Protein AF-A0A7S3BZ24-F1 (afdb_monomer)

Mean predicted aligned error: 19.91 Å

Structure (mmCIF, N/CA/C/O backbone):
data_AF-A0A7S3BZ24-F1
#
_entry.id   AF-A0A7S3BZ24-F1
#
loop_
_atom_site.group_PDB
_atom_site.id
_atom_site.type_symbol
_atom_site.label_atom_id
_atom_site.label_alt_id
_atom_site.label_comp_id
_atom_site.label_asym_id
_atom_site.label_entity_id
_atom_site.label_seq_id
_atom_site.pdbx_PDB_ins_code
_atom_site.Cartn_x
_atom_site.Cartn_y
_atom_site.Cartn_z
_atom_site.occupancy
_atom_site.B_iso_or_equiv
_atom_site.auth_seq_id
_atom_site.auth_comp_id
_atom_site.auth_asym_id
_atom_site.auth_atom_id
_atom_site.pdbx_PDB_model_num
ATOM 1 N N . PHE A 1 1 ? 8.079 -11.002 -26.070 1.00 37.31 1 PHE A N 1
ATOM 2 C CA . PHE A 1 1 ? 8.076 -10.114 -24.887 1.00 37.31 1 PHE A CA 1
ATOM 3 C C . PHE A 1 1 ? 6.658 -9.593 -24.691 1.00 37.31 1 PHE A C 1
ATOM 5 O O . PHE A 1 1 ? 6.022 -9.281 -25.685 1.00 37.31 1 PHE A O 1
ATOM 12 N N . GLY A 1 2 ? 6.108 -9.620 -23.470 1.00 45.00 2 GLY A N 1
ATOM 13 C CA . GLY A 1 2 ? 4.725 -9.180 -23.221 1.00 45.00 2 GLY A CA 1
ATOM 14 C C . GLY A 1 2 ? 4.556 -7.681 -23.484 1.00 45.00 2 GLY A C 1
ATOM 15 O O . GLY A 1 2 ? 5.500 -6.923 -23.270 1.00 45.00 2 GLY A O 1
ATOM 16 N N . ALA A 1 3 ? 3.381 -7.269 -23.967 1.00 47.25 3 ALA A N 1
ATOM 17 C CA . ALA A 1 3 ? 3.075 -5.869 -24.252 1.00 47.25 3 ALA A CA 1
ATOM 18 C C . ALA A 1 3 ? 3.363 -4.983 -23.026 1.00 47.25 3 ALA A C 1
ATOM 20 O O . ALA A 1 3 ? 2.943 -5.298 -21.910 1.00 47.25 3 ALA A O 1
ATOM 21 N N . ALA A 1 4 ? 4.095 -3.885 -23.231 1.00 56.16 4 ALA A N 1
ATOM 22 C CA . ALA A 1 4 ? 4.409 -2.937 -22.169 1.00 56.16 4 ALA A CA 1
ATOM 23 C C . ALA A 1 4 ? 3.115 -2.346 -21.584 1.00 56.16 4 ALA A C 1
ATOM 25 O O . ALA A 1 4 ? 2.208 -1.954 -22.320 1.00 56.16 4 ALA A O 1
ATOM 26 N N . ALA A 1 5 ? 3.021 -2.285 -20.254 1.00 57.97 5 ALA A N 1
ATOM 27 C CA . ALA A 1 5 ? 1.863 -1.709 -19.581 1.00 57.97 5 ALA A CA 1
ATOM 28 C C . ALA A 1 5 ? 1.663 -0.238 -19.992 1.00 57.97 5 ALA A C 1
ATOM 30 O O . ALA A 1 5 ? 2.598 0.563 -19.940 1.00 57.97 5 ALA A O 1
ATOM 31 N N . LEU A 1 6 ? 0.433 0.130 -20.369 1.00 54.53 6 LEU A N 1
ATOM 32 C CA . LEU A 1 6 ? 0.095 1.510 -20.725 1.00 54.53 6 LEU A CA 1
ATOM 33 C C . LEU A 1 6 ? 0.367 2.458 -19.535 1.00 54.53 6 LEU A C 1
ATOM 35 O O . LEU A 1 6 ? 0.064 2.095 -18.393 1.00 54.53 6 LEU A O 1
ATOM 39 N N . PRO A 1 7 ? 0.836 3.702 -19.763 1.00 56.12 7 PRO A N 1
ATOM 40 C CA . PRO A 1 7 ? 1.131 4.662 -18.691 1.00 56.12 7 PRO A CA 1
ATOM 41 C C . PRO A 1 7 ? -0.027 4.904 -17.704 1.00 56.12 7 PRO A C 1
ATOM 43 O O . PRO A 1 7 ? 0.204 5.111 -16.511 1.00 56.12 7 PRO A O 1
ATOM 46 N N . GLY A 1 8 ? -1.280 4.838 -18.173 1.00 62.12 8 GLY A N 1
ATOM 47 C CA . GLY A 1 8 ? -2.471 4.964 -17.323 1.00 62.12 8 GLY A CA 1
ATOM 48 C C . GLY A 1 8 ? -2.663 3.794 -16.352 1.00 62.12 8 GLY A C 1
ATOM 49 O O . GLY A 1 8 ? -3.076 4.005 -15.214 1.00 62.12 8 GLY A O 1
ATOM 50 N N . ALA A 1 9 ? -2.288 2.579 -16.757 1.00 60.88 9 ALA A N 1
ATOM 51 C CA . ALA A 1 9 ? -2.398 1.389 -15.919 1.00 60.88 9 ALA A CA 1
ATOM 52 C C . ALA A 1 9 ? -1.353 1.395 -14.785 1.00 60.88 9 ALA A C 1
ATOM 54 O O . ALA A 1 9 ? -1.645 0.979 -13.665 1.00 60.88 9 ALA A O 1
ATOM 55 N N . ILE A 1 10 ? -0.159 1.943 -15.046 1.00 62.69 10 ILE A N 1
ATOM 56 C CA . ILE A 1 10 ? 0.893 2.130 -14.031 1.00 62.69 10 ILE A CA 1
ATOM 57 C C . ILE A 1 10 ? 0.443 3.133 -12.958 1.00 62.69 10 ILE A C 1
ATOM 59 O O . ILE A 1 10 ? 0.659 2.897 -11.768 1.00 62.69 10 ILE A O 1
ATOM 63 N N . ARG A 1 11 ? -0.212 4.232 -13.364 1.00 66.69 11 ARG A N 1
ATOM 64 C CA . ARG A 1 11 ? -0.780 5.217 -12.430 1.00 66.69 11 ARG A CA 1
ATOM 65 C C . ARG A 1 11 ? -1.853 4.580 -11.546 1.00 66.69 11 ARG A C 1
ATOM 67 O O . ARG A 1 11 ? -1.734 4.648 -10.332 1.00 66.69 11 ARG A O 1
ATOM 74 N N . GLN A 1 12 ? -2.807 3.868 -12.147 1.00 77.38 12 GLN A N 1
ATOM 75 C CA . GLN A 1 12 ? -3.869 3.180 -11.405 1.00 77.38 12 GLN A CA 1
ATOM 76 C C . GLN A 1 12 ? -3.325 2.179 -10.379 1.00 77.38 12 GLN A C 1
ATOM 78 O O . GLN A 1 12 ? -3.836 2.109 -9.268 1.00 77.38 12 GLN A O 1
ATOM 83 N N . PHE A 1 13 ? -2.274 1.420 -10.705 1.00 78.56 13 PHE A N 1
ATOM 84 C CA . PHE A 1 13 ? -1.659 0.515 -9.731 1.00 78.56 13 PHE A CA 1
ATOM 85 C C . PHE A 1 13 ? -1.027 1.252 -8.558 1.00 78.56 13 PHE A C 1
ATOM 87 O O . PHE A 1 13 ? -1.190 0.820 -7.420 1.00 78.56 13 PHE A O 1
ATOM 94 N N . ARG A 1 14 ? -0.320 2.355 -8.819 1.00 81.06 14 ARG A N 1
ATOM 95 C CA . ARG A 1 14 ? 0.268 3.163 -7.750 1.00 81.06 14 ARG A CA 1
ATOM 96 C C . ARG A 1 14 ? -0.815 3.728 -6.839 1.00 81.06 14 ARG A C 1
ATOM 98 O O . ARG A 1 14 ? -0.738 3.518 -5.637 1.00 81.06 14 ARG A O 1
ATOM 105 N N . ASP A 1 15 ? -1.853 4.312 -7.428 1.00 83.25 15 ASP A N 1
ATOM 106 C CA . ASP A 1 15 ? -2.992 4.860 -6.694 1.00 83.25 15 ASP A CA 1
ATOM 107 C C . ASP A 1 15 ? -3.678 3.770 -5.847 1.00 83.25 15 ASP A C 1
ATOM 109 O O . ASP A 1 15 ? -4.017 3.998 -4.689 1.00 83.25 15 ASP A O 1
ATOM 113 N N . ASN A 1 16 ? -3.828 2.553 -6.383 1.00 84.94 16 ASN A N 1
ATOM 114 C CA . ASN A 1 16 ? -4.398 1.420 -5.648 1.00 84.94 16 ASN A CA 1
ATOM 115 C C . ASN A 1 16 ? -3.500 0.948 -4.494 1.00 84.94 16 ASN A C 1
ATOM 117 O O . ASN A 1 16 ? -4.008 0.564 -3.442 1.00 84.94 16 ASN A O 1
ATOM 121 N N . VAL A 1 17 ? -2.176 0.960 -4.675 1.00 87.69 17 VAL A N 1
ATOM 122 C CA . VAL A 1 17 ? -1.209 0.622 -3.619 1.00 87.69 17 VAL A CA 1
ATOM 123 C C . VAL A 1 17 ? -1.207 1.679 -2.515 1.00 87.69 17 VAL A C 1
ATOM 125 O O . VAL A 1 17 ? -1.185 1.311 -1.340 1.00 87.69 17 VAL A O 1
ATOM 128 N N . ASP A 1 18 ? -1.264 2.957 -2.881 1.00 90.06 18 ASP A N 1
ATOM 129 C CA . ASP A 1 18 ? -1.285 4.070 -1.932 1.00 90.06 18 ASP A CA 1
ATOM 130 C C . ASP A 1 18 ? -2.596 4.051 -1.121 1.00 90.06 18 ASP A C 1
ATOM 132 O O . ASP A 1 18 ? -2.550 4.002 0.108 1.00 90.06 18 ASP A O 1
ATOM 136 N N . ARG A 1 19 ? -3.756 3.899 -1.780 1.00 87.62 19 ARG A N 1
ATOM 137 C CA . ARG A 1 19 ? -5.061 3.719 -1.104 1.00 87.62 19 ARG A CA 1
ATOM 138 C C . ARG A 1 19 ? -5.095 2.501 -0.183 1.00 87.62 19 ARG A C 1
ATOM 140 O O . ARG A 1 19 ? -5.651 2.553 0.910 1.00 87.62 19 ARG A O 1
ATOM 147 N N . LEU A 1 20 ? -4.484 1.388 -0.597 1.00 90.75 20 LEU A N 1
ATOM 148 C CA . LEU A 1 20 ? -4.373 0.195 0.246 1.00 90.75 20 LEU A CA 1
ATOM 149 C C . LEU A 1 20 ? -3.573 0.482 1.530 1.00 90.75 20 LEU A C 1
ATOM 151 O O . LEU A 1 20 ? -3.865 -0.108 2.573 1.00 90.75 20 LEU A O 1
ATOM 155 N N . ALA A 1 21 ? -2.554 1.341 1.466 1.00 91.62 21 ALA A N 1
ATOM 156 C CA . ALA A 1 21 ? -1.777 1.752 2.634 1.00 91.62 21 ALA A CA 1
ATOM 157 C C . ALA A 1 21 ? -2.561 2.717 3.540 1.00 91.62 21 ALA A C 1
ATOM 159 O O . ALA A 1 21 ? -2.512 2.562 4.764 1.00 91.62 21 ALA A O 1
ATOM 160 N N . GLU A 1 22 ? -3.316 3.647 2.953 1.00 94.06 22 GLU A N 1
ATOM 161 C CA . GLU A 1 22 ? -4.204 4.572 3.671 1.00 94.06 22 GLU A CA 1
ATOM 162 C C . GLU A 1 22 ? -5.254 3.806 4.484 1.00 94.06 22 GLU A C 1
ATOM 164 O O . GLU A 1 22 ? -5.227 3.868 5.712 1.00 94.06 22 GLU A O 1
ATOM 169 N N . TYR A 1 23 ? -6.062 2.948 3.847 1.00 93.06 23 TYR A N 1
ATOM 170 C CA . TYR A 1 23 ? -7.095 2.184 4.560 1.00 93.06 23 TYR A CA 1
ATOM 171 C C . TYR A 1 23 ? -6.534 1.305 5.684 1.00 93.06 23 TYR A C 1
ATOM 173 O O . TYR A 1 23 ? -7.161 1.137 6.728 1.00 93.06 23 TYR A O 1
ATOM 181 N N . LYS A 1 24 ? -5.338 0.730 5.508 1.00 95.31 24 LYS A N 1
ATOM 182 C CA . LYS A 1 24 ? -4.683 -0.045 6.576 1.00 95.31 24 LYS A CA 1
ATOM 183 C C . LYS A 1 24 ? -4.320 0.821 7.778 1.00 95.31 24 LYS A C 1
ATOM 185 O O . LYS A 1 24 ? -4.414 0.344 8.910 1.00 95.31 24 LYS A O 1
ATOM 190 N N . THR A 1 25 ? -3.893 2.051 7.522 1.00 96.94 25 THR A N 1
ATOM 191 C CA . THR A 1 25 ? -3.544 3.031 8.553 1.00 96.94 25 THR A CA 1
ATOM 192 C C . THR A 1 25 ? -4.802 3.483 9.288 1.00 96.94 25 THR A C 1
ATOM 194 O O . THR A 1 25 ? -4.838 3.425 10.517 1.00 96.94 25 THR A O 1
ATOM 197 N N . ASP A 1 26 ? -5.874 3.792 8.560 1.00 94.75 26 ASP A N 1
ATOM 198 C CA . ASP A 1 26 ? -7.163 4.179 9.144 1.00 94.75 26 ASP A CA 1
ATOM 199 C C . ASP A 1 26 ? -7.752 3.070 10.018 1.00 94.75 26 ASP A C 1
ATOM 201 O O . ASP A 1 26 ? -8.086 3.300 11.181 1.00 94.75 26 ASP A O 1
ATOM 205 N N . ILE A 1 27 ? -7.768 1.826 9.526 1.00 96.12 27 ILE A N 1
ATOM 206 C CA . ILE A 1 27 ? -8.205 0.664 10.314 1.00 96.12 27 ILE A CA 1
ATOM 207 C C . ILE A 1 27 ? -7.379 0.526 11.598 1.00 96.12 27 ILE A C 1
ATOM 209 O O . ILE A 1 27 ? -7.924 0.160 12.642 1.00 96.12 27 ILE A O 1
ATOM 213 N N . TRP A 1 28 ? -6.069 0.778 11.542 1.00 97.06 28 TRP A N 1
ATOM 214 C CA . TRP A 1 28 ? -5.218 0.735 12.729 1.00 97.06 28 TRP A CA 1
ATOM 215 C C . TRP A 1 28 ? -5.611 1.822 13.739 1.00 97.06 28 TRP A C 1
ATOM 217 O O . TRP A 1 28 ? -5.802 1.508 14.917 1.00 97.06 28 TRP A O 1
ATOM 227 N N . HIS A 1 29 ? -5.821 3.059 13.281 1.00 97.88 29 HIS A N 1
ATOM 228 C CA . HIS A 1 29 ? -6.262 4.167 14.129 1.00 97.88 29 HIS A CA 1
ATOM 229 C C . HIS A 1 29 ? -7.647 3.930 14.736 1.00 97.88 29 HIS A C 1
ATOM 231 O O . HIS A 1 29 ? -7.824 4.110 15.940 1.00 97.88 29 HIS A O 1
ATOM 237 N N . TRP A 1 30 ? -8.619 3.460 13.955 1.00 96.81 30 TRP A N 1
ATOM 238 C CA . TRP A 1 30 ? -9.959 3.168 14.465 1.00 96.81 30 TRP A CA 1
ATOM 239 C C . TRP A 1 30 ? -9.961 2.007 15.457 1.00 96.81 30 TRP A C 1
ATOM 241 O O . TRP A 1 30 ? -10.670 2.059 16.460 1.00 96.81 30 TRP A O 1
ATOM 251 N N . LYS A 1 31 ? -9.132 0.976 15.242 1.00 97.12 31 LYS A N 1
ATOM 252 C CA . LYS A 1 31 ? -8.950 -0.098 16.232 1.00 97.12 31 LYS A CA 1
ATOM 253 C C . LYS A 1 31 ? -8.375 0.433 17.541 1.00 97.12 31 LYS A C 1
ATOM 255 O O . LYS A 1 31 ? -8.841 0.022 18.602 1.00 97.12 31 LYS A O 1
ATOM 260 N N . ALA A 1 32 ? -7.399 1.337 17.471 1.00 97.31 32 ALA A N 1
ATOM 261 C CA . ALA A 1 32 ? -6.854 1.994 18.654 1.00 97.31 32 ALA A CA 1
ATOM 262 C C . ALA A 1 32 ? -7.930 2.828 19.374 1.00 97.31 32 ALA A C 1
ATOM 264 O O . ALA A 1 32 ? -8.111 2.669 20.578 1.00 97.31 32 ALA A O 1
ATOM 265 N N . ALA A 1 33 ? -8.718 3.617 18.639 1.00 96.56 33 ALA A N 1
ATOM 266 C CA . ALA A 1 33 ? -9.815 4.406 19.202 1.00 96.56 33 ALA A CA 1
ATOM 267 C C . ALA A 1 33 ? -10.891 3.530 19.874 1.00 96.56 33 ALA A C 1
ATOM 269 O O . ALA A 1 33 ? -11.317 3.819 20.992 1.00 96.56 33 ALA A O 1
ATOM 270 N N . ILE A 1 34 ? -11.281 2.404 19.263 1.00 96.62 34 ILE A N 1
ATOM 271 C CA . ILE A 1 34 ? -12.197 1.441 19.898 1.00 96.62 34 ILE A CA 1
ATOM 272 C C . ILE A 1 34 ? -11.591 0.864 21.182 1.00 96.62 34 ILE A C 1
ATOM 274 O O . ILE A 1 34 ? -12.305 0.726 22.175 1.00 96.62 34 ILE A O 1
ATOM 278 N N . ALA A 1 35 ? -10.296 0.537 21.190 1.00 96.38 35 ALA A N 1
ATOM 279 C CA . ALA A 1 35 ? -9.627 0.032 22.388 1.00 96.38 35 ALA A CA 1
ATOM 280 C C . ALA A 1 35 ? -9.622 1.074 23.523 1.00 96.38 35 ALA A C 1
ATOM 282 O O . ALA A 1 35 ? -9.843 0.723 24.683 1.00 96.38 35 ALA A O 1
ATOM 283 N N . GLU A 1 36 ? -9.447 2.358 23.200 1.00 96.75 36 GLU A N 1
ATOM 284 C CA . GLU A 1 36 ? -9.563 3.449 24.174 1.00 96.75 36 GLU A CA 1
ATOM 285 C C . GLU A 1 36 ? -10.989 3.592 24.722 1.00 96.75 36 GLU A C 1
ATOM 287 O O . GLU A 1 36 ? -11.170 3.699 25.939 1.00 96.75 36 GLU A O 1
ATOM 292 N N . LEU A 1 37 ? -12.009 3.541 23.859 1.00 95.88 37 LEU A N 1
ATOM 293 C CA . LEU A 1 37 ? -13.417 3.564 24.278 1.00 95.88 37 LEU A CA 1
ATOM 294 C C . LEU A 1 37 ? -13.745 2.374 25.189 1.00 95.88 37 LEU A C 1
ATOM 296 O O . LEU A 1 37 ? -14.395 2.534 26.224 1.00 95.88 37 LEU A O 1
ATOM 300 N N . GLN A 1 38 ? -13.237 1.185 24.859 1.00 94.44 38 GLN A N 1
ATOM 301 C CA . GLN A 1 38 ? -13.365 -0.008 25.696 1.00 94.44 38 GLN A CA 1
ATOM 302 C C . GLN A 1 38 ? -12.705 0.175 27.067 1.00 94.44 38 GLN A C 1
ATOM 304 O O . GLN A 1 38 ? -13.326 -0.159 28.077 1.00 94.44 38 GLN A O 1
ATOM 309 N N . ALA A 1 39 ? -11.500 0.749 27.124 1.00 96.19 39 ALA A N 1
ATOM 310 C CA . ALA A 1 39 ? -10.794 1.010 28.379 1.00 96.19 39 ALA A CA 1
ATOM 311 C C . ALA A 1 39 ? -11.535 2.011 29.285 1.00 96.19 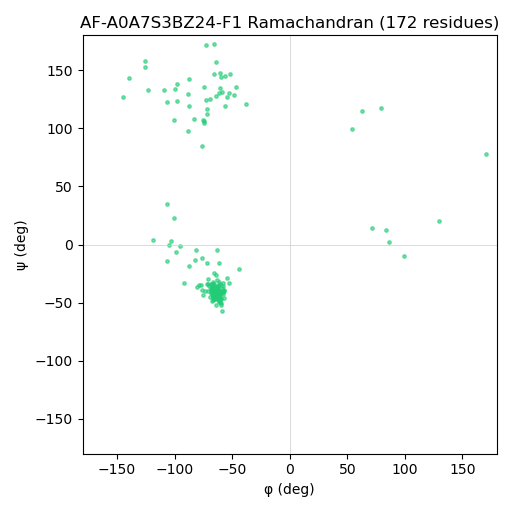39 ALA A C 1
ATOM 313 O O . ALA A 1 39 ? -11.465 1.904 30.509 1.00 96.19 39 ALA A O 1
ATOM 314 N N . ARG A 1 40 ? -12.286 2.950 28.696 1.00 95.31 40 ARG A N 1
ATOM 315 C CA . ARG A 1 40 ? -13.140 3.910 29.421 1.00 95.31 40 ARG A CA 1
ATOM 316 C C . ARG A 1 40 ? -14.502 3.334 29.834 1.00 95.31 40 ARG A C 1
ATOM 318 O O . ARG A 1 40 ? -15.256 4.011 30.525 1.00 95.31 40 ARG A O 1
ATOM 325 N N . GLY A 1 41 ? -14.821 2.101 29.432 1.00 95.00 41 GLY A N 1
ATOM 326 C CA . GLY A 1 41 ? -16.108 1.451 29.699 1.00 95.00 41 GLY A CA 1
ATOM 327 C C . GLY A 1 41 ? -17.210 1.763 28.680 1.00 95.00 41 GLY A C 1
ATOM 328 O O . GLY A 1 41 ? -18.313 1.235 28.813 1.00 95.00 41 GLY A O 1
ATOM 329 N N . ASP A 1 42 ? -16.913 2.540 27.633 1.00 92.88 42 ASP A N 1
ATOM 330 C CA . ASP A 1 42 ? -17.856 2.930 26.573 1.00 92.88 42 ASP A CA 1
ATOM 331 C C . ASP A 1 42 ? -17.700 2.096 25.286 1.00 92.88 42 ASP A C 1
ATOM 333 O O . ASP A 1 42 ? -18.113 2.460 24.188 1.00 92.88 42 ASP A O 1
ATOM 337 N N . GLY A 1 43 ? -17.127 0.897 25.402 1.00 87.00 43 GLY A N 1
ATOM 338 C CA . GLY A 1 43 ? -16.892 0.004 24.260 1.00 87.00 43 GLY A CA 1
ATOM 339 C C . GLY A 1 43 ? -18.155 -0.481 23.531 1.00 87.00 43 GLY A C 1
ATOM 340 O O . GLY A 1 43 ? -18.047 -1.199 22.540 1.00 87.00 43 GLY A O 1
ATOM 341 N N . ARG A 1 44 ? -19.352 -0.141 24.028 1.00 89.50 44 ARG A N 1
ATOM 342 C CA . ARG A 1 44 ? -20.652 -0.472 23.417 1.00 89.50 44 ARG A CA 1
ATOM 343 C C . ARG A 1 44 ? -21.473 0.762 23.026 1.00 89.50 44 ARG A C 1
ATOM 345 O O . ARG A 1 44 ? -22.617 0.572 22.592 1.00 89.50 44 ARG A O 1
ATOM 352 N N . GLY A 1 45 ? -20.917 1.965 23.187 1.00 94.06 45 GLY A N 1
ATOM 353 C CA . GLY A 1 45 ? -21.532 3.230 22.797 1.00 94.06 45 GLY A CA 1
ATOM 354 C C . GLY A 1 45 ? -21.700 3.371 21.285 1.00 94.06 45 GLY A C 1
ATOM 355 O O . GLY A 1 45 ? -21.242 2.533 20.502 1.00 94.06 45 GLY A O 1
ATOM 356 N N . GLU A 1 46 ? -22.395 4.425 20.863 1.00 95.88 46 GLU A N 1
ATOM 357 C CA . GLU A 1 46 ? -22.646 4.696 19.440 1.00 95.88 46 GLU A CA 1
ATOM 358 C C . GLU A 1 46 ? -21.349 4.954 18.669 1.00 95.88 46 GLU A C 1
ATOM 360 O O . GLU A 1 46 ? -21.180 4.427 17.571 1.00 95.88 46 GLU A O 1
ATOM 365 N N . GLU A 1 47 ? -20.394 5.656 19.282 1.00 94.56 47 GLU A N 1
ATOM 366 C CA . GLU A 1 47 ? -19.083 5.942 18.691 1.00 94.56 47 GLU A CA 1
ATOM 367 C C . GLU A 1 47 ? -18.303 4.654 18.383 1.00 94.56 47 GLU A C 1
ATOM 369 O O . GLU A 1 47 ? -17.825 4.457 17.265 1.00 94.56 47 GLU A O 1
ATOM 374 N N . ALA A 1 48 ? -18.260 3.708 19.328 1.00 95.19 48 ALA A N 1
ATOM 375 C CA . ALA A 1 48 ? -17.598 2.420 19.125 1.00 95.19 48 ALA A CA 1
ATOM 376 C C . ALA A 1 48 ? -18.256 1.599 17.999 1.00 95.19 48 ALA A C 1
ATOM 378 O O . ALA A 1 48 ? -17.566 0.903 17.251 1.00 95.19 48 ALA A O 1
ATOM 379 N N . ARG A 1 49 ? -19.586 1.683 17.849 1.00 96.06 49 ARG A N 1
ATOM 380 C CA . ARG A 1 49 ? -20.321 1.008 16.763 1.00 96.06 49 ARG A CA 1
ATOM 381 C C . ARG A 1 49 ? -20.062 1.652 15.408 1.00 96.06 49 ARG A C 1
ATOM 383 O O . ARG A 1 49 ? -19.905 0.919 14.435 1.00 96.06 49 ARG A O 1
ATOM 390 N N . HIS A 1 50 ? -20.003 2.981 15.355 1.00 96.81 50 HIS A N 1
ATOM 391 C CA . HIS A 1 50 ? -19.652 3.716 14.144 1.00 96.81 50 HIS A CA 1
ATOM 392 C C . HIS A 1 50 ? -18.251 3.321 13.672 1.00 96.81 50 HIS A C 1
ATOM 394 O O . HIS A 1 50 ? -18.089 2.841 12.556 1.00 96.81 50 HIS A O 1
ATOM 400 N N . LEU A 1 51 ? -17.253 3.389 14.558 1.00 95.62 51 LEU A N 1
ATOM 401 C CA . LEU A 1 51 ? -15.885 2.969 14.240 1.00 95.62 51 LEU A CA 1
ATOM 402 C C . LEU A 1 51 ? -15.809 1.493 13.818 1.00 95.62 51 LEU A C 1
ATOM 404 O O . LEU A 1 51 ? -15.055 1.142 12.914 1.00 95.62 51 LEU A O 1
ATOM 408 N N . ALA A 1 52 ? -16.601 0.609 14.433 1.00 95.62 52 ALA A N 1
ATOM 409 C CA . ALA A 1 52 ? -16.654 -0.795 14.029 1.00 95.62 52 ALA A CA 1
ATOM 410 C C . ALA A 1 52 ? -17.257 -0.987 12.624 1.00 95.62 52 ALA A C 1
ATOM 412 O O . ALA A 1 52 ? -16.839 -1.897 11.902 1.00 95.62 52 ALA A O 1
ATOM 413 N N . MET A 1 53 ? -18.222 -0.148 12.233 1.00 97.19 53 MET A N 1
ATOM 414 C CA . MET A 1 53 ? -18.790 -0.130 10.883 1.00 97.19 53 MET A CA 1
ATOM 415 C C . MET A 1 53 ? -17.751 0.341 9.860 1.00 97.19 53 MET A C 1
ATOM 417 O O . MET A 1 53 ? -17.509 -0.381 8.893 1.00 97.19 53 MET A O 1
ATOM 421 N N . GLU A 1 54 ? -17.066 1.451 10.138 1.00 96.12 54 GLU A N 1
ATOM 422 C CA . GLU A 1 54 ? -15.980 1.996 9.306 1.00 96.12 54 GLU A CA 1
ATOM 423 C C . GLU A 1 54 ? -14.856 0.971 9.096 1.00 96.12 54 GLU A C 1
ATOM 425 O O . GLU A 1 54 ? -14.438 0.696 7.971 1.00 96.12 54 GLU A O 1
ATOM 430 N N . ILE A 1 55 ? -14.420 0.294 10.169 1.00 96.06 55 ILE A N 1
ATOM 431 C CA . ILE A 1 55 ? -13.421 -0.782 10.072 1.00 96.06 55 ILE A CA 1
ATOM 432 C C . ILE A 1 55 ? -13.901 -1.896 9.142 1.00 96.06 55 ILE A C 1
ATOM 434 O O . ILE A 1 55 ? -13.096 -2.449 8.389 1.00 96.06 55 ILE A O 1
ATOM 438 N N . ARG A 1 56 ? -15.181 -2.275 9.212 1.00 95.69 56 ARG A N 1
ATOM 439 C CA . ARG A 1 56 ? -15.733 -3.352 8.385 1.00 95.69 56 ARG A CA 1
ATOM 440 C C . ARG A 1 56 ? -15.739 -2.967 6.909 1.00 95.69 56 ARG A C 1
ATOM 442 O O . ARG A 1 56 ? -15.337 -3.789 6.088 1.00 95.69 56 ARG A O 1
ATOM 449 N N . GLU A 1 57 ? -16.170 -1.751 6.596 1.00 94.00 57 GLU A N 1
ATOM 450 C CA . GLU A 1 57 ? -16.201 -1.220 5.232 1.00 94.00 57 GLU A CA 1
ATOM 451 C C . GLU A 1 57 ? -14.788 -1.088 4.655 1.00 94.00 57 GLU A C 1
ATOM 453 O O . GLU A 1 57 ? -14.477 -1.711 3.638 1.00 94.00 57 GLU A O 1
ATOM 458 N N . ALA A 1 58 ? -13.877 -0.424 5.369 1.00 91.12 58 ALA A N 1
ATOM 459 C CA . ALA A 1 58 ? -12.487 -0.305 4.937 1.00 91.12 58 ALA A CA 1
ATOM 460 C C . ALA A 1 58 ? -11.789 -1.668 4.809 1.00 91.12 58 ALA A C 1
ATOM 462 O O . ALA A 1 58 ? -10.961 -1.862 3.922 1.00 91.12 58 ALA A O 1
ATOM 463 N N . SER A 1 59 ? -12.121 -2.651 5.655 1.00 91.12 59 SER A N 1
ATOM 464 C CA . SER A 1 59 ? -11.567 -4.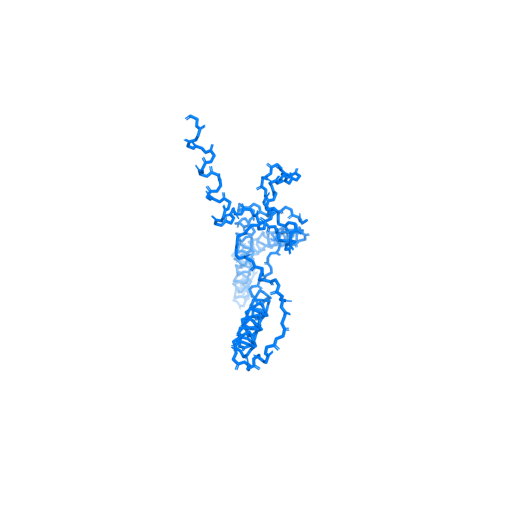008 5.526 1.00 91.12 59 SER A CA 1
ATOM 465 C C . SER A 1 59 ? -12.023 -4.701 4.239 1.00 91.12 59 SER A C 1
ATOM 467 O O . SER A 1 59 ? -11.248 -5.466 3.659 1.00 91.12 59 SER A O 1
ATOM 469 N N . ALA A 1 60 ? -13.252 -4.440 3.780 1.00 91.00 60 ALA A N 1
ATOM 470 C CA . ALA A 1 60 ? -13.740 -4.944 2.499 1.00 91.00 60 ALA A CA 1
ATOM 471 C C . ALA A 1 60 ? -12.984 -4.294 1.329 1.00 91.00 60 ALA A C 1
ATOM 473 O O . ALA A 1 60 ? -12.542 -5.003 0.421 1.00 91.00 60 ALA A O 1
ATOM 474 N N . GLU A 1 61 ? -12.739 -2.984 1.397 1.00 90.25 61 GLU A N 1
ATOM 475 C CA . GLU A 1 61 ? -11.942 -2.276 0.386 1.00 90.25 61 GLU A CA 1
ATOM 476 C C . GLU A 1 61 ? -10.482 -2.740 0.358 1.00 90.25 61 GLU A C 1
ATOM 478 O O . GLU A 1 61 ? -9.922 -2.982 -0.712 1.00 90.25 61 GLU A O 1
ATOM 483 N N . VAL A 1 62 ? -9.868 -2.974 1.521 1.00 91.06 62 VAL A N 1
ATOM 484 C CA . VAL A 1 62 ? -8.517 -3.551 1.616 1.00 91.06 62 VAL A CA 1
ATOM 485 C C . VAL A 1 62 ? -8.447 -4.914 0.932 1.00 91.06 62 VAL A C 1
ATOM 487 O O . VAL A 1 62 ? -7.469 -5.181 0.234 1.00 91.06 62 VAL A O 1
ATOM 490 N N . ALA A 1 63 ? -9.455 -5.773 1.111 1.00 87.31 63 ALA A N 1
ATOM 491 C CA . ALA A 1 63 ? -9.498 -7.077 0.452 1.00 87.31 63 ALA A CA 1
ATOM 492 C C . ALA A 1 63 ? -9.610 -6.933 -1.076 1.00 87.31 63 ALA A C 1
ATOM 494 O O . ALA A 1 63 ? -8.830 -7.541 -1.808 1.00 87.31 63 ALA A O 1
ATOM 495 N N . ASN A 1 64 ? -10.510 -6.067 -1.550 1.00 84.44 64 ASN A N 1
ATOM 496 C CA . ASN A 1 64 ? -10.701 -5.795 -2.975 1.00 84.44 64 ASN A CA 1
ATOM 497 C C . ASN A 1 64 ? -9.425 -5.233 -3.635 1.00 84.44 64 ASN A C 1
ATOM 499 O O . ASN A 1 64 ? -8.948 -5.749 -4.649 1.00 84.44 64 ASN A O 1
ATOM 503 N N . LEU A 1 65 ? -8.813 -4.216 -3.020 1.00 85.88 65 LEU A N 1
ATOM 504 C CA . LEU A 1 65 ? -7.571 -3.611 -3.506 1.00 85.88 65 LEU A CA 1
ATOM 505 C C . LEU A 1 65 ? -6.397 -4.593 -3.457 1.00 85.88 65 LEU A C 1
ATOM 507 O O . LEU A 1 65 ? -5.593 -4.625 -4.390 1.00 85.88 65 LEU A O 1
ATOM 511 N N . ALA A 1 66 ? -6.290 -5.414 -2.409 1.00 86.19 66 ALA A N 1
ATOM 512 C CA . ALA A 1 66 ? -5.250 -6.435 -2.316 1.00 86.19 66 ALA A CA 1
ATOM 513 C C . ALA A 1 66 ? -5.367 -7.471 -3.443 1.00 86.19 66 ALA A C 1
ATOM 515 O O . ALA A 1 66 ? -4.354 -7.796 -4.069 1.0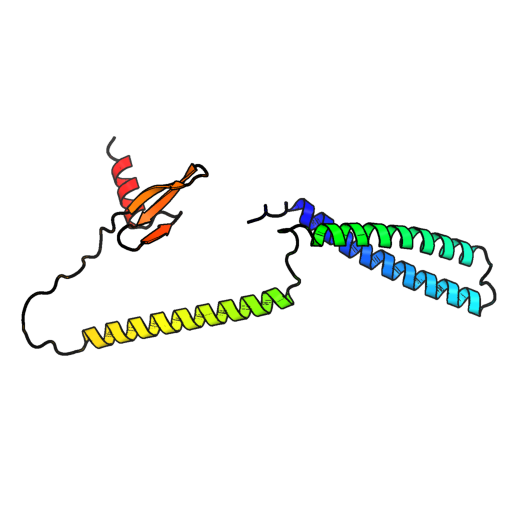0 86.19 66 ALA A O 1
ATOM 516 N N . ASP A 1 67 ? -6.584 -7.927 -3.748 1.00 83.81 67 ASP A N 1
ATOM 517 C CA . ASP A 1 67 ? -6.851 -8.847 -4.855 1.00 83.81 67 ASP A CA 1
ATOM 518 C C . ASP A 1 67 ? -6.521 -8.216 -6.210 1.00 83.81 67 ASP A C 1
ATOM 520 O O . ASP A 1 67 ? -5.879 -8.847 -7.056 1.00 83.81 67 ASP A O 1
ATOM 524 N N . LEU A 1 68 ? -6.910 -6.958 -6.421 1.00 79.81 68 LEU A N 1
ATOM 525 C CA . LEU A 1 68 ? -6.623 -6.231 -7.655 1.00 79.81 68 LEU A CA 1
ATOM 526 C C . LEU A 1 68 ? -5.110 -6.048 -7.850 1.00 79.81 68 LEU A C 1
ATOM 528 O O . LEU A 1 68 ? -4.582 -6.353 -8.922 1.00 79.81 68 LEU A O 1
ATOM 532 N N . VAL A 1 69 ? -4.394 -5.636 -6.800 1.00 84.56 69 VAL A N 1
ATOM 533 C CA . VAL A 1 69 ? -2.928 -5.508 -6.797 1.00 84.56 69 VAL A CA 1
ATOM 534 C C . VAL A 1 69 ? -2.258 -6.861 -7.051 1.00 84.56 69 VAL A C 1
ATOM 536 O O . VAL A 1 69 ? -1.284 -6.930 -7.804 1.00 84.56 69 VAL A O 1
ATOM 539 N N . ALA A 1 70 ? -2.760 -7.947 -6.459 1.00 81.44 70 ALA A N 1
ATOM 540 C CA . ALA A 1 70 ? -2.226 -9.291 -6.670 1.00 81.44 70 ALA A CA 1
ATOM 541 C C . ALA A 1 70 ? -2.408 -9.758 -8.122 1.00 81.44 70 ALA A C 1
ATOM 543 O O . ALA A 1 70 ? -1.445 -10.225 -8.735 1.00 81.44 70 ALA A O 1
ATOM 544 N N . ARG A 1 71 ? -3.601 -9.565 -8.700 1.00 77.44 71 ARG A N 1
ATOM 545 C CA . ARG A 1 71 ? -3.890 -9.882 -10.111 1.00 77.44 71 ARG A CA 1
ATOM 546 C C . ARG A 1 71 ? -3.002 -9.080 -11.056 1.00 77.44 71 ARG A C 1
ATOM 548 O O . ARG A 1 71 ? -2.408 -9.648 -11.965 1.00 77.44 71 ARG A O 1
ATOM 555 N N . GLN A 1 72 ? -2.850 -7.781 -10.808 1.00 75.12 72 GLN A N 1
ATOM 556 C CA . GLN A 1 72 ? -1.997 -6.912 -11.618 1.00 75.12 72 GLN A CA 1
ATOM 557 C C . GLN A 1 72 ? -0.516 -7.324 -11.558 1.00 75.12 72 GLN A C 1
ATOM 559 O O . GLN A 1 72 ? 0.159 -7.327 -12.584 1.00 75.12 72 GLN A O 1
ATOM 564 N N . LYS A 1 73 ? -0.013 -7.766 -10.397 1.00 71.94 73 LYS A N 1
ATOM 565 C CA . LYS A 1 73 ? 1.361 -8.291 -10.256 1.00 71.94 73 LYS A CA 1
ATOM 566 C C . LYS A 1 73 ? 1.613 -9.597 -11.019 1.00 71.94 73 LYS A C 1
ATOM 568 O O . LYS A 1 73 ? 2.766 -9.884 -11.331 1.00 71.94 73 LYS A O 1
ATOM 573 N N . GLN A 1 74 ? 0.574 -10.383 -11.303 1.00 70.12 74 GLN A N 1
ATOM 574 C CA . GLN A 1 74 ? 0.682 -11.627 -12.076 1.00 70.12 74 GLN A CA 1
ATOM 575 C C . GLN A 1 74 ? 0.697 -11.396 -13.594 1.00 70.12 74 GLN A C 1
ATOM 577 O O . GLN A 1 74 ? 1.061 -12.303 -14.343 1.00 70.12 74 GLN A O 1
ATOM 582 N N . VAL A 1 75 ? 0.343 -10.195 -14.067 1.00 68.56 75 VAL A N 1
ATOM 583 C CA . VAL A 1 75 ? 0.416 -9.858 -15.492 1.00 68.56 75 VAL A CA 1
ATOM 584 C C . VAL A 1 75 ? 1.887 -9.711 -15.901 1.00 68.56 75 VAL A C 1
ATOM 586 O O . VAL A 1 75 ? 2.590 -8.791 -15.477 1.00 68.56 75 VAL A O 1
ATOM 589 N N . SER A 1 76 ? 2.361 -10.639 -16.738 1.00 46.09 76 SER A N 1
ATOM 590 C CA . SER A 1 76 ? 3.697 -10.599 -17.346 1.00 46.09 76 SER A CA 1
ATOM 591 C C . SER A 1 76 ? 3.887 -9.282 -18.109 1.00 46.09 76 SER A C 1
ATOM 593 O O . SER A 1 76 ? 3.121 -8.984 -19.021 1.00 46.09 76 SER A O 1
ATOM 595 N N . GLY A 1 77 ? 4.877 -8.476 -17.709 1.00 60.56 77 GLY A N 1
ATOM 596 C CA . GLY A 1 77 ? 5.139 -7.138 -18.266 1.00 60.56 77 GLY A CA 1
ATOM 597 C C . GLY A 1 77 ? 4.607 -5.960 -17.435 1.00 60.56 77 GLY A C 1
ATOM 598 O O . GLY A 1 77 ? 4.989 -4.822 -17.695 1.00 60.56 77 GLY A O 1
ATOM 599 N N . PHE A 1 78 ? 3.786 -6.208 -16.406 1.00 57.19 78 PHE A N 1
ATOM 600 C CA . PHE A 1 78 ? 3.244 -5.160 -15.529 1.00 57.19 78 PHE A CA 1
ATOM 601 C C . PHE A 1 78 ? 4.114 -4.889 -14.290 1.00 57.19 78 PHE A C 1
ATOM 603 O O . PHE A 1 78 ? 4.209 -3.761 -13.807 1.00 57.19 78 PHE A O 1
ATOM 610 N N . TYR A 1 79 ? 4.776 -5.922 -13.763 1.00 56.81 79 TYR A N 1
ATOM 611 C CA . TYR A 1 79 ? 5.564 -5.816 -12.538 1.00 56.81 79 TYR A CA 1
ATOM 612 C C . TYR A 1 79 ? 7.010 -5.387 -12.819 1.00 56.81 79 TYR A C 1
ATOM 614 O O . TYR A 1 79 ? 7.873 -6.208 -13.128 1.00 56.81 79 TYR A O 1
ATOM 622 N N . ILE A 1 80 ? 7.284 -4.091 -12.657 1.00 56.25 80 ILE A N 1
ATOM 623 C CA . ILE A 1 80 ? 8.645 -3.561 -12.508 1.00 56.25 80 ILE A CA 1
ATOM 624 C C . ILE A 1 80 ? 9.019 -3.726 -11.023 1.00 56.25 80 ILE A C 1
ATOM 626 O O . ILE A 1 80 ? 8.442 -3.033 -10.180 1.00 56.25 80 ILE A O 1
ATOM 630 N N . PRO A 1 81 ? 9.922 -4.657 -10.650 1.00 50.41 81 PRO A N 1
ATOM 631 C CA . PRO A 1 81 ? 10.225 -4.923 -9.249 1.00 50.41 81 PRO A CA 1
ATOM 632 C C . PRO A 1 81 ? 10.782 -3.676 -8.540 1.00 50.41 81 PRO A C 1
ATOM 634 O O . PRO A 1 81 ? 11.493 -2.875 -9.157 1.00 50.41 81 PRO A O 1
ATOM 637 N N . PRO A 1 82 ? 10.501 -3.508 -7.234 1.00 44.91 82 PRO A N 1
ATOM 638 C CA . P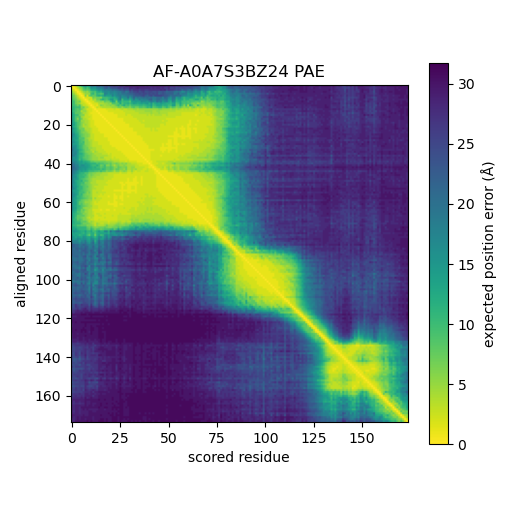RO A 1 82 ? 10.963 -2.364 -6.457 1.00 44.91 82 PRO A CA 1
ATOM 639 C C . PRO A 1 82 ? 12.492 -2.222 -6.518 1.00 44.91 82 PRO A C 1
ATOM 641 O O . PRO A 1 82 ? 13.231 -3.209 -6.561 1.00 44.91 82 PRO A O 1
ATOM 644 N N . ARG A 1 83 ? 12.945 -0.958 -6.521 1.00 48.59 83 ARG A N 1
ATOM 645 C CA . ARG A 1 83 ? 14.286 -0.458 -6.897 1.00 48.59 83 ARG A CA 1
ATOM 646 C C . ARG A 1 83 ? 15.501 -1.241 -6.375 1.00 48.59 83 ARG A C 1
ATOM 648 O O . ARG A 1 83 ? 16.557 -1.112 -6.975 1.00 48.59 83 ARG A O 1
ATOM 655 N N . ALA A 1 84 ? 15.387 -2.043 -5.317 1.00 46.31 84 ALA A N 1
ATOM 656 C CA . ALA A 1 84 ? 16.486 -2.840 -4.764 1.00 46.31 84 ALA A CA 1
ATOM 657 C C . ALA A 1 84 ? 16.973 -3.969 -5.698 1.00 46.31 84 ALA A C 1
ATOM 659 O O . ALA A 1 84 ? 18.159 -4.294 -5.722 1.00 46.31 84 ALA A O 1
ATOM 660 N N . VAL A 1 85 ? 16.083 -4.564 -6.500 1.00 47.41 85 VAL A N 1
ATOM 661 C CA . VAL A 1 85 ? 16.498 -5.576 -7.494 1.00 47.41 85 VAL A CA 1
ATOM 662 C C . VAL A 1 85 ? 17.063 -4.891 -8.743 1.00 47.41 85 VAL A C 1
ATOM 664 O O . VAL A 1 85 ? 18.061 -5.346 -9.301 1.00 47.41 85 VAL A O 1
ATOM 667 N N . TYR A 1 86 ? 16.488 -3.744 -9.123 1.00 54.31 86 TYR A N 1
ATOM 668 C CA . TYR A 1 86 ? 17.031 -2.879 -10.173 1.00 54.31 86 TYR A CA 1
ATOM 669 C C . TYR A 1 86 ? 18.411 -2.339 -9.818 1.00 54.31 86 TYR A C 1
ATOM 671 O O . TYR A 1 86 ? 19.259 -2.292 -10.691 1.00 54.31 86 TYR A O 1
ATOM 679 N N . SER A 1 87 ? 18.676 -1.965 -8.565 1.00 50.34 87 SER A N 1
ATOM 680 C CA . SER A 1 87 ? 19.981 -1.432 -8.171 1.00 50.34 87 SER A CA 1
ATOM 681 C C . SER A 1 87 ? 21.075 -2.492 -8.238 1.00 50.34 87 SER A C 1
ATOM 683 O O . SER A 1 87 ? 22.172 -2.172 -8.680 1.00 50.34 87 SER A O 1
ATOM 685 N N . ARG A 1 88 ? 20.784 -3.752 -7.881 1.00 55.50 88 ARG A N 1
ATOM 686 C CA . ARG A 1 88 ? 21.745 -4.854 -8.043 1.00 55.50 88 ARG A CA 1
ATOM 687 C C . ARG A 1 88 ? 22.033 -5.136 -9.515 1.00 55.50 88 ARG A C 1
ATOM 689 O O . ARG A 1 88 ? 23.198 -5.202 -9.886 1.00 55.50 88 ARG A O 1
ATOM 696 N N . LYS A 1 89 ? 20.993 -5.227 -10.352 1.00 57.03 89 LYS A N 1
ATOM 697 C CA . LYS A 1 89 ? 21.172 -5.404 -11.802 1.00 57.03 89 LYS A CA 1
ATOM 698 C C . LYS A 1 89 ? 21.851 -4.199 -12.457 1.00 57.03 89 LYS A C 1
ATOM 700 O O . LYS A 1 89 ? 22.686 -4.377 -13.325 1.00 57.03 89 LYS A O 1
ATOM 705 N N . LEU A 1 90 ? 21.556 -2.979 -12.017 1.00 54.72 90 LEU A N 1
ATOM 706 C CA . LEU A 1 90 ? 22.186 -1.754 -12.512 1.00 54.72 90 LEU A CA 1
ATOM 707 C C . LEU A 1 90 ? 23.649 -1.646 -12.064 1.00 54.72 90 LEU A C 1
ATOM 709 O O . LEU A 1 90 ? 24.483 -1.167 -12.820 1.00 54.72 90 LEU A O 1
ATOM 713 N N . ALA A 1 91 ? 23.976 -2.096 -10.851 1.00 65.19 91 ALA A N 1
ATOM 714 C CA . ALA A 1 91 ? 25.357 -2.195 -10.390 1.00 65.19 91 ALA A CA 1
ATOM 715 C C . ALA A 1 91 ? 26.134 -3.239 -11.202 1.00 65.19 91 ALA A C 1
ATOM 717 O O . ALA A 1 91 ? 27.268 -2.983 -11.586 1.00 65.19 91 ALA A O 1
ATOM 718 N N . GLU A 1 92 ? 25.507 -4.374 -11.510 1.00 71.88 92 GLU A N 1
ATOM 719 C CA . GLU A 1 92 ? 26.076 -5.396 -12.388 1.00 71.88 92 GLU A CA 1
ATOM 720 C C . GLU A 1 92 ? 26.299 -4.857 -13.808 1.00 71.88 92 GLU A C 1
ATOM 722 O O . GLU A 1 92 ? 27.390 -5.014 -14.343 1.00 71.88 92 GLU A O 1
ATOM 727 N N . VAL A 1 93 ? 25.336 -4.118 -14.369 1.00 77.56 93 VAL A N 1
ATOM 728 C CA . VAL A 1 93 ? 25.482 -3.432 -15.665 1.00 77.56 93 VAL A CA 1
ATOM 729 C C . VAL A 1 93 ? 26.639 -2.433 -15.643 1.00 77.56 93 VAL A C 1
ATOM 731 O O . VAL A 1 93 ? 27.488 -2.500 -16.517 1.00 77.56 93 VAL A O 1
ATOM 734 N N . ARG A 1 94 ? 26.761 -1.585 -14.614 1.00 74.25 94 ARG A N 1
ATOM 735 C CA . ARG A 1 94 ? 27.884 -0.632 -14.496 1.00 74.25 94 ARG A CA 1
ATOM 736 C C . ARG A 1 94 ? 29.245 -1.319 -14.393 1.00 74.25 94 ARG A C 1
ATOM 738 O O . ARG A 1 94 ? 30.239 -0.822 -14.914 1.00 74.25 94 ARG A O 1
ATOM 745 N N . VAL A 1 95 ? 29.306 -2.456 -13.700 1.00 84.44 95 VAL A N 1
ATOM 746 C CA . VAL A 1 95 ? 30.529 -3.266 -13.608 1.00 84.44 95 VAL A CA 1
ATOM 747 C C . VAL A 1 95 ? 30.857 -3.893 -14.962 1.00 84.44 95 VAL A C 1
ATOM 749 O O . VAL A 1 95 ? 32.024 -3.915 -15.347 1.00 84.44 95 VAL A O 1
ATOM 752 N N . LEU A 1 96 ? 29.852 -4.372 -15.698 1.00 83.25 96 LEU A N 1
ATOM 75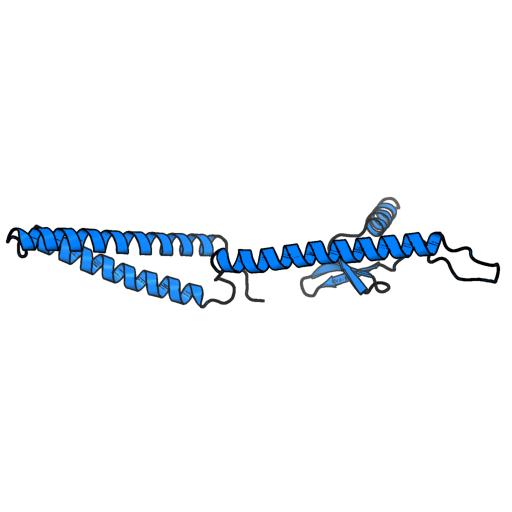3 C CA . LEU A 1 96 ? 30.028 -4.900 -17.051 1.00 83.25 96 LEU A CA 1
ATOM 754 C C . LEU A 1 96 ? 30.459 -3.809 -18.037 1.00 83.25 96 LEU A C 1
ATOM 756 O O . LEU A 1 96 ? 31.373 -4.050 -18.816 1.00 83.25 96 LEU A O 1
ATOM 760 N N . GLU A 1 97 ? 29.877 -2.614 -17.955 1.00 80.94 97 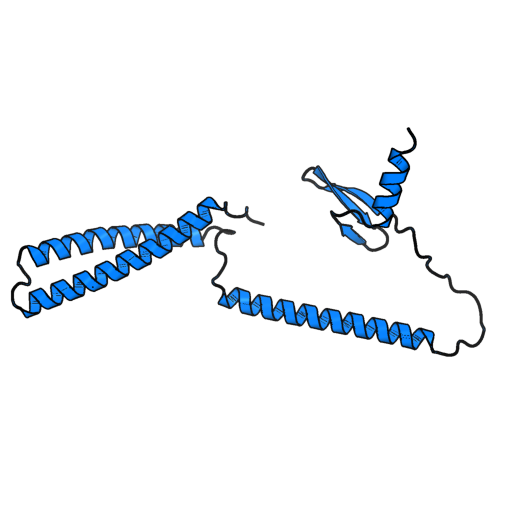GLU A N 1
ATOM 761 C CA . GLU A 1 97 ? 30.274 -1.438 -18.738 1.00 80.94 97 GLU A CA 1
ATOM 762 C C . GLU A 1 97 ? 31.736 -1.069 -18.461 1.00 80.94 97 GLU A C 1
ATOM 764 O O . GLU A 1 97 ? 32.536 -1.003 -19.388 1.00 80.94 97 GLU A O 1
ATOM 769 N N . SER A 1 98 ? 32.133 -0.959 -17.189 1.00 86.69 98 SER A N 1
ATOM 770 C CA . SER A 1 98 ? 33.528 -0.666 -16.832 1.00 86.69 98 SER A CA 1
ATOM 771 C C . SER A 1 98 ? 34.494 -1.780 -17.261 1.00 86.69 98 SER A C 1
ATOM 773 O O . SER A 1 98 ? 35.607 -1.506 -17.707 1.00 86.69 98 SER A O 1
ATOM 775 N N . ARG A 1 99 ? 34.079 -3.052 -17.182 1.00 88.50 99 ARG A N 1
ATOM 776 C CA . ARG A 1 99 ? 34.877 -4.181 -17.686 1.00 88.50 99 ARG A CA 1
ATOM 777 C C . ARG A 1 99 ? 35.016 -4.136 -19.207 1.00 88.50 99 ARG A C 1
ATOM 779 O O . ARG A 1 99 ? 36.079 -4.471 -19.721 1.00 88.50 99 ARG A O 1
ATOM 786 N N . MET A 1 100 ? 33.970 -3.725 -19.918 1.00 87.81 100 MET A N 1
ATOM 787 C CA . MET A 1 100 ? 34.005 -3.555 -21.368 1.00 87.81 100 MET A CA 1
ATOM 788 C C . MET A 1 100 ? 34.939 -2.410 -21.761 1.00 87.81 100 MET A C 1
ATOM 790 O O . MET A 1 100 ? 35.783 -2.599 -22.631 1.00 87.81 100 MET A O 1
ATOM 794 N N . GLU A 1 101 ? 34.892 -1.279 -21.056 1.00 86.88 101 GLU A N 1
ATOM 795 C CA . GLU A 1 101 ? 35.849 -0.181 -21.241 1.00 86.88 101 GLU A CA 1
ATOM 796 C C . GLU A 1 101 ? 37.295 -0.620 -20.982 1.00 86.88 101 GLU A C 1
ATOM 798 O O . GLU A 1 101 ? 38.190 -0.261 -21.742 1.00 86.88 101 GLU A O 1
ATOM 803 N N . GLN A 1 102 ? 37.537 -1.446 -19.959 1.00 85.69 102 GLN A N 1
ATOM 804 C CA . GLN A 1 102 ? 38.869 -2.002 -19.692 1.00 85.69 102 GLN A CA 1
ATOM 805 C C . GLN A 1 102 ? 39.350 -2.929 -20.811 1.00 85.69 102 GLN A C 1
ATOM 807 O O . GLN A 1 102 ? 40.521 -2.874 -21.179 1.00 85.69 102 GLN A O 1
ATOM 812 N N . ILE A 1 103 ? 38.465 -3.762 -21.368 1.00 90.38 103 ILE A N 1
ATOM 813 C CA . ILE A 1 103 ? 38.795 -4.634 -22.505 1.00 90.38 103 ILE A CA 1
ATOM 814 C C . ILE A 1 103 ? 39.110 -3.792 -23.744 1.00 90.38 103 ILE A C 1
ATOM 816 O O . ILE A 1 103 ? 40.103 -4.054 -24.417 1.00 90.38 103 ILE A O 1
ATOM 820 N N . LEU A 1 104 ? 38.316 -2.755 -24.019 1.00 88.69 104 LEU A N 1
ATOM 821 C CA . LEU A 1 104 ? 38.562 -1.842 -25.136 1.00 88.69 104 LEU A CA 1
ATOM 822 C C . LEU A 1 104 ? 39.870 -1.060 -24.952 1.00 88.69 104 LEU A C 1
ATOM 824 O O . LEU A 1 104 ? 40.636 -0.918 -25.903 1.00 88.69 104 LEU A O 1
ATOM 828 N N . ALA A 1 105 ? 40.171 -0.608 -23.733 1.00 82.25 105 ALA A N 1
ATOM 829 C CA . ALA A 1 105 ? 41.429 0.061 -23.414 1.00 82.25 105 ALA A CA 1
ATOM 830 C C . ALA A 1 105 ? 42.637 -0.880 -23.552 1.00 82.25 105 ALA A C 1
ATOM 832 O O . ALA A 1 105 ? 43.681 -0.464 -24.055 1.00 82.25 105 ALA A O 1
ATOM 833 N N . LEU A 1 106 ? 42.496 -2.148 -23.152 1.00 84.44 106 LEU A N 1
ATOM 834 C CA . LEU A 1 106 ? 43.536 -3.160 -23.324 1.00 84.44 106 LEU A CA 1
ATOM 835 C C . LEU A 1 106 ? 43.770 -3.470 -24.808 1.00 84.44 106 LEU A C 1
ATOM 837 O O . LEU A 1 106 ? 44.915 -3.458 -25.249 1.00 84.44 106 LEU A O 1
ATOM 841 N N . ALA A 1 107 ? 42.705 -3.644 -25.593 1.00 82.06 107 ALA A N 1
ATOM 842 C CA . ALA A 1 107 ? 42.799 -3.854 -27.037 1.00 82.06 107 ALA A CA 1
ATOM 843 C C . ALA A 1 107 ? 43.438 -2.649 -27.754 1.00 82.06 107 ALA A C 1
ATOM 845 O O . ALA A 1 107 ? 44.256 -2.820 -28.656 1.00 82.06 107 ALA A O 1
ATOM 846 N N . ALA A 1 108 ? 43.128 -1.422 -27.319 1.00 76.88 108 ALA A N 1
ATOM 847 C CA . ALA A 1 108 ? 43.766 -0.211 -27.832 1.00 76.88 108 ALA A CA 1
ATOM 848 C C . ALA A 1 108 ? 45.261 -0.140 -27.470 1.00 76.88 108 ALA A C 1
ATOM 850 O O . ALA A 1 108 ? 46.077 0.262 -28.300 1.00 76.88 108 ALA A O 1
ATOM 851 N N . ALA A 1 109 ? 45.640 -0.558 -26.258 1.00 75.50 109 ALA A N 1
ATOM 852 C CA . ALA A 1 109 ? 47.036 -0.620 -25.830 1.00 75.50 109 ALA A CA 1
ATOM 853 C C . ALA A 1 109 ? 47.828 -1.705 -26.582 1.00 75.50 109 ALA A C 1
ATOM 855 O O . ALA A 1 109 ? 48.971 -1.465 -26.969 1.00 75.50 109 ALA A O 1
ATOM 856 N N . GLU A 1 110 ? 47.223 -2.864 -26.847 1.00 75.81 110 GLU A N 1
ATOM 857 C CA . GLU A 1 110 ? 47.817 -3.928 -27.667 1.00 75.81 110 GLU A CA 1
ATOM 858 C C . GLU A 1 110 ? 47.985 -3.493 -29.129 1.00 75.81 110 GLU A C 1
ATOM 860 O O . GLU A 1 110 ? 49.047 -3.710 -29.715 1.00 75.81 110 GLU A O 1
ATOM 865 N N . ALA A 1 111 ? 46.996 -2.797 -29.700 1.00 71.69 111 ALA A N 1
ATOM 866 C CA . ALA A 1 111 ? 47.099 -2.213 -31.037 1.00 71.69 111 ALA A CA 1
ATOM 867 C C . ALA A 1 111 ? 48.208 -1.145 -31.118 1.00 71.69 111 ALA A C 1
ATOM 869 O O . ALA A 1 111 ? 48.972 -1.110 -32.085 1.00 71.69 111 ALA A O 1
ATOM 870 N N . ALA A 1 112 ? 48.351 -0.312 -30.081 1.00 69.06 112 ALA A N 1
ATOM 871 C CA . ALA A 1 112 ? 49.436 0.664 -29.985 1.00 69.06 112 ALA A CA 1
ATOM 872 C C . ALA A 1 112 ? 50.814 -0.006 -29.824 1.00 69.06 112 ALA A C 1
ATOM 874 O O . ALA A 1 112 ? 51.786 0.432 -30.440 1.00 69.06 112 ALA A O 1
ATOM 875 N N . ALA A 1 113 ? 50.908 -1.098 -29.058 1.00 67.00 113 ALA A N 1
ATOM 876 C CA . ALA A 1 113 ? 52.139 -1.871 -28.909 1.00 67.00 113 ALA A CA 1
ATOM 877 C C . ALA A 1 113 ? 52.545 -2.559 -30.226 1.00 67.00 113 ALA A C 1
ATOM 879 O O . ALA A 1 113 ? 53.714 -2.486 -30.615 1.00 67.00 113 ALA A O 1
ATOM 880 N N . ALA A 1 114 ? 51.587 -3.134 -30.962 1.00 60.66 114 ALA A N 1
ATOM 881 C CA . ALA A 1 114 ? 51.817 -3.736 -32.277 1.00 60.66 114 ALA A CA 1
ATOM 882 C C . ALA A 1 114 ? 52.338 -2.721 -33.314 1.00 60.66 114 ALA A C 1
ATOM 884 O O . ALA A 1 114 ? 53.172 -3.074 -34.147 1.00 60.66 114 ALA A O 1
ATOM 885 N N . ALA A 1 115 ? 51.932 -1.450 -33.222 1.00 57.97 115 ALA A N 1
ATOM 886 C CA . ALA A 1 115 ? 52.435 -0.373 -34.079 1.00 57.97 115 ALA A CA 1
ATOM 887 C C . ALA A 1 115 ? 53.886 0.060 -33.767 1.00 57.97 115 ALA A C 1
ATOM 889 O O . ALA A 1 115 ? 54.514 0.730 -34.585 1.00 57.97 115 ALA A O 1
ATOM 890 N N . THR A 1 116 ? 54.433 -0.317 -32.603 1.00 56.06 116 THR A N 1
ATOM 891 C CA . THR A 1 116 ? 55.794 0.062 -32.160 1.00 56.06 116 THR A CA 1
ATOM 892 C C . THR A 1 116 ? 56.829 -1.066 -32.250 1.00 56.06 116 THR A C 1
ATOM 894 O O . THR A 1 116 ? 58.004 -0.847 -31.952 1.00 56.06 116 THR A O 1
ATOM 897 N N . ALA A 1 117 ? 56.437 -2.263 -32.699 1.00 53.44 117 ALA A N 1
ATOM 898 C CA . ALA A 1 117 ? 57.371 -3.355 -32.963 1.00 53.44 117 ALA A CA 1
ATOM 899 C C . ALA A 1 117 ? 58.164 -3.102 -34.269 1.00 53.44 117 ALA A C 1
ATOM 901 O O . ALA A 1 117 ? 57.569 -2.725 -35.281 1.00 53.44 117 ALA A O 1
ATOM 902 N N . PRO A 1 118 ? 59.496 -3.317 -34.308 1.00 46.25 118 PRO A N 1
ATOM 903 C CA . PRO A 1 118 ? 60.274 -3.120 -35.526 1.00 46.25 118 PRO A CA 1
ATOM 904 C C . PRO A 1 118 ? 60.001 -4.266 -36.511 1.00 46.25 118 PRO A C 1
ATOM 906 O O . PRO A 1 118 ? 60.476 -5.388 -36.331 1.00 46.25 118 PRO A O 1
ATOM 909 N N . VAL A 1 119 ? 59.242 -3.986 -37.571 1.00 48.75 119 VAL A N 1
ATOM 910 C CA . VAL A 1 119 ? 59.025 -4.923 -38.682 1.00 48.75 119 VAL A CA 1
ATOM 911 C C . VAL A 1 119 ? 60.279 -4.960 -39.558 1.00 48.75 119 VAL A C 1
ATOM 913 O O . VAL A 1 119 ? 60.571 -4.029 -40.310 1.00 48.75 119 VAL A O 1
ATOM 916 N N . GLY A 1 120 ? 61.027 -6.060 -39.464 1.00 45.22 120 GLY A N 1
ATOM 917 C CA . GLY A 1 120 ? 61.984 -6.464 -40.490 1.00 45.22 120 GLY A CA 1
ATOM 918 C C . GLY A 1 120 ? 61.255 -6.711 -41.813 1.00 45.22 120 GLY A C 1
ATOM 919 O O . GLY A 1 120 ? 60.237 -7.397 -41.850 1.00 45.22 120 GLY A O 1
ATOM 920 N N . SER A 1 121 ? 61.775 -6.104 -42.882 1.00 50.97 121 SER A N 1
ATOM 921 C CA . SER A 1 121 ? 61.247 -6.147 -44.251 1.00 50.97 121 SER A CA 1
ATOM 922 C C . SER A 1 121 ? 60.906 -7.557 -44.730 1.00 50.97 121 SER A C 1
ATOM 924 O O . SER A 1 121 ? 61.763 -8.438 -44.731 1.00 50.97 121 SER A O 1
ATOM 926 N N . GLY A 1 122 ? 59.689 -7.730 -45.248 1.00 39.53 122 GLY A N 1
ATOM 927 C CA . GLY A 1 122 ? 59.306 -8.958 -45.934 1.00 39.53 122 GLY A CA 1
ATOM 928 C C . GLY A 1 122 ? 57.820 -9.058 -46.258 1.00 39.53 122 GLY A C 1
ATOM 929 O O . GLY A 1 122 ? 57.112 -9.797 -45.598 1.00 39.53 122 GLY A O 1
ATOM 930 N N . LEU A 1 123 ? 57.412 -8.355 -47.319 1.00 41.69 123 LEU A N 1
ATOM 931 C CA . LEU A 1 123 ? 56.301 -8.680 -48.228 1.00 41.69 123 LEU A CA 1
ATOM 932 C C . LEU A 1 123 ? 54.857 -8.739 -47.681 1.00 41.69 123 LEU A C 1
ATOM 934 O O . LEU A 1 123 ? 54.441 -9.646 -46.977 1.00 41.69 123 LEU A O 1
ATOM 938 N N . THR A 1 124 ? 54.078 -7.788 -48.213 1.00 45.66 124 THR A N 1
ATOM 939 C CA . THR A 1 124 ? 52.657 -7.876 -48.590 1.00 45.66 124 THR A CA 1
ATOM 940 C C . THR A 1 124 ? 51.689 -8.355 -47.512 1.00 45.66 124 THR A C 1
ATOM 942 O O . THR A 1 124 ? 51.457 -9.549 -47.358 1.00 45.66 124 THR A O 1
ATOM 945 N N . THR A 1 125 ? 50.992 -7.434 -46.851 1.00 32.16 125 THR A N 1
ATOM 946 C CA . THR A 1 125 ? 49.660 -7.739 -46.319 1.00 32.16 125 THR A CA 1
ATOM 947 C C . THR A 1 125 ? 48.778 -6.502 -46.409 1.00 32.16 125 THR A C 1
ATOM 949 O O . THR A 1 125 ? 49.144 -5.401 -46.011 1.00 32.16 125 THR A O 1
ATOM 952 N N . ASN A 1 126 ? 47.643 -6.755 -47.040 1.00 39.00 126 ASN A N 1
ATOM 953 C CA . ASN A 1 126 ? 46.489 -5.923 -47.302 1.00 39.00 126 ASN A CA 1
ATOM 954 C C . ASN A 1 126 ? 46.141 -4.997 -46.123 1.00 39.00 126 ASN A C 1
ATOM 956 O O . ASN A 1 126 ? 45.855 -5.472 -45.026 1.00 39.00 126 ASN A O 1
ATOM 960 N N . ALA A 1 127 ? 46.135 -3.686 -46.357 1.00 34.44 127 ALA A N 1
ATOM 961 C CA . ALA A 1 127 ? 45.466 -2.747 -45.467 1.00 34.44 127 ALA A CA 1
ATOM 962 C C . ALA A 1 127 ? 43.947 -2.915 -45.661 1.00 34.44 127 ALA A C 1
ATOM 964 O O . ALA A 1 127 ? 43.500 -2.782 -46.802 1.00 34.44 127 ALA A O 1
ATOM 965 N N . PRO A 1 128 ? 43.127 -3.185 -44.627 1.00 38.69 128 PRO A N 1
ATOM 966 C CA . PRO A 1 128 ? 41.701 -2.966 -44.767 1.00 38.69 128 PRO A CA 1
ATOM 967 C C . PRO A 1 128 ? 41.487 -1.456 -44.709 1.00 38.69 128 PRO A C 1
ATOM 969 O O . PRO A 1 128 ? 41.637 -0.811 -43.670 1.00 38.69 128 PRO A O 1
ATOM 972 N N . SER A 1 129 ? 41.232 -0.898 -45.885 1.00 37.19 129 SER A N 1
ATOM 973 C CA . SER A 1 129 ? 40.770 0.462 -46.081 1.00 37.19 129 SER A CA 1
ATOM 974 C C . SER A 1 129 ? 39.630 0.785 -45.118 1.00 37.19 129 SER A C 1
ATOM 976 O O . SER A 1 129 ? 38.685 0.014 -44.958 1.00 37.19 129 SER A O 1
ATOM 978 N N . ALA A 1 130 ? 39.719 1.966 -44.514 1.00 43.31 130 ALA A N 1
ATOM 979 C CA . ALA A 1 130 ? 38.533 2.709 -44.139 1.00 43.31 130 ALA A CA 1
ATOM 980 C C . ALA A 1 130 ? 37.615 2.839 -45.369 1.00 43.31 130 ALA A C 1
ATOM 982 O O . ALA A 1 130 ? 38.106 2.965 -46.490 1.00 43.31 130 ALA A O 1
ATOM 983 N N . ASP A 1 131 ? 36.310 2.841 -45.116 1.00 45.69 131 ASP A N 1
ATOM 984 C CA . ASP A 1 131 ? 35.213 2.969 -46.079 1.00 45.69 131 ASP A CA 1
ATOM 985 C C . ASP A 1 131 ? 34.842 1.700 -46.862 1.00 45.69 131 ASP A C 1
ATOM 987 O O . ASP A 1 131 ? 35.584 1.199 -47.702 1.00 45.69 131 ASP A O 1
ATOM 991 N N . GLY A 1 132 ? 33.601 1.249 -46.640 1.00 45.94 132 GLY A N 1
ATOM 992 C CA . GLY A 1 132 ? 32.891 0.412 -47.607 1.00 45.94 132 GLY A CA 1
ATOM 993 C C . GLY A 1 132 ? 32.256 -0.873 -47.090 1.00 45.94 132 GLY A C 1
ATOM 994 O O . GLY A 1 132 ? 31.986 -1.735 -47.917 1.00 45.94 132 GLY A O 1
ATOM 995 N N . GLY A 1 133 ? 31.998 -1.017 -45.783 1.00 51.34 133 GLY A N 1
ATOM 9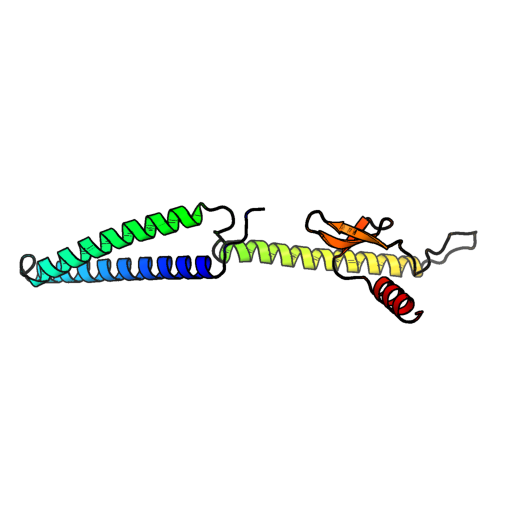96 C CA . GLY A 1 133 ? 31.136 -2.105 -45.308 1.00 51.34 133 GLY A CA 1
ATOM 997 C C . GLY A 1 133 ? 29.797 -2.051 -46.046 1.00 51.34 133 GLY A C 1
ATOM 998 O O . GLY A 1 133 ? 29.196 -0.973 -46.141 1.00 51.34 133 GLY A O 1
ATOM 999 N N . ARG A 1 134 ? 29.375 -3.162 -46.650 1.00 62.09 134 ARG A N 1
ATOM 1000 C CA . ARG A 1 134 ? 28.180 -3.205 -47.501 1.00 62.09 134 ARG A CA 1
ATOM 1001 C C . ARG A 1 134 ? 26.939 -3.192 -46.608 1.00 62.09 134 ARG A C 1
ATOM 1003 O O . ARG A 1 134 ? 26.415 -4.230 -46.231 1.00 62.09 134 ARG A O 1
ATOM 1010 N N . TRP A 1 135 ? 26.514 -1.994 -46.216 1.00 71.75 135 TRP A N 1
ATOM 1011 C CA . TRP A 1 135 ? 25.272 -1.806 -45.475 1.00 71.75 135 TRP A CA 1
ATOM 1012 C C . TRP A 1 135 ? 24.094 -2.048 -46.418 1.00 71.75 135 TRP A C 1
ATOM 1014 O O . TRP A 1 135 ? 23.920 -1.309 -47.391 1.00 71.75 135 TRP A O 1
ATOM 1024 N N . THR A 1 136 ? 23.299 -3.072 -46.128 1.00 63.34 136 THR A N 1
ATOM 1025 C CA . THR A 1 136 ? 22.064 -3.388 -46.845 1.00 63.34 136 THR A CA 1
ATOM 1026 C C . THR A 1 136 ? 20.881 -2.829 -46.062 1.00 63.34 136 THR A C 1
ATOM 1028 O O . THR A 1 136 ? 20.846 -2.882 -44.832 1.00 63.34 136 THR A O 1
ATOM 1031 N N . GLU A 1 137 ? 19.934 -2.237 -46.784 1.00 71.06 137 GLU A N 1
ATOM 1032 C CA . GLU A 1 137 ? 18.668 -1.765 -46.235 1.00 71.06 137 GLU A CA 1
ATOM 1033 C C . GLU A 1 137 ? 17.661 -2.917 -46.259 1.00 71.06 137 GLU A C 1
ATOM 1035 O O . GLU A 1 137 ? 17.330 -3.429 -47.330 1.00 71.06 137 GLU A O 1
ATOM 1040 N N . GLU A 1 138 ? 17.173 -3.315 -45.089 1.00 68.31 138 GLU A N 1
ATOM 1041 C CA . GLU A 1 138 ? 16.137 -4.335 -44.949 1.00 68.31 138 GLU A CA 1
ATOM 1042 C C . GLU A 1 138 ? 14.971 -3.790 -44.126 1.00 68.31 138 GLU A C 1
ATOM 1044 O O . GLU A 1 138 ? 15.136 -2.890 -43.304 1.00 68.31 138 GLU A O 1
ATOM 1049 N N . ALA A 1 139 ? 13.772 -4.317 -44.364 1.00 68.19 139 ALA A N 1
ATOM 1050 C CA . ALA A 1 139 ? 12.605 -4.026 -43.543 1.00 68.19 139 ALA A CA 1
ATOM 1051 C C . ALA A 1 139 ? 12.394 -5.179 -42.562 1.00 68.19 139 ALA A C 1
ATOM 1053 O O . ALA A 1 139 ? 12.448 -6.344 -42.961 1.00 68.19 139 ALA A O 1
ATOM 1054 N N . ASP A 1 140 ? 12.158 -4.857 -41.294 1.00 67.00 140 ASP A N 1
ATOM 1055 C CA . ASP A 1 140 ? 11.745 -5.850 -40.309 1.00 67.00 140 ASP A CA 1
ATOM 1056 C C . ASP A 1 140 ? 10.285 -6.294 -40.529 1.00 67.00 140 ASP A C 1
ATOM 1058 O O . ASP A 1 140 ? 9.544 -5.736 -41.345 1.00 67.00 140 ASP A O 1
ATOM 1062 N N . ASP A 1 141 ? 9.862 -7.319 -39.785 1.00 65.50 141 ASP A N 1
ATOM 1063 C CA . ASP A 1 141 ? 8.503 -7.875 -39.848 1.00 65.50 141 ASP A CA 1
ATOM 1064 C C . ASP A 1 141 ? 7.408 -6.856 -39.453 1.00 65.50 141 ASP A C 1
ATOM 1066 O O . ASP A 1 141 ? 6.228 -7.064 -39.748 1.00 65.50 141 ASP A O 1
ATOM 1070 N N . ASP A 1 142 ? 7.793 -5.747 -38.814 1.00 60.88 142 ASP A N 1
ATOM 1071 C CA . ASP A 1 142 ? 6.932 -4.634 -38.410 1.00 60.88 142 ASP A CA 1
ATOM 1072 C C . ASP A 1 142 ? 6.932 -3.480 -39.446 1.00 60.88 142 ASP A C 1
ATOM 1074 O O . ASP A 1 142 ? 6.194 -2.499 -39.296 1.00 60.88 142 ASP A O 1
ATOM 1078 N N . GLY A 1 143 ? 7.700 -3.610 -40.537 1.00 65.94 143 GLY A N 1
ATOM 1079 C CA . GLY A 1 143 ? 7.789 -2.652 -41.642 1.00 65.94 143 GLY A CA 1
ATOM 1080 C C . GLY A 1 143 ? 8.758 -1.489 -41.409 1.00 65.94 143 GLY A C 1
ATOM 1081 O O . GLY A 1 143 ? 8.724 -0.512 -42.165 1.00 65.94 143 GLY A O 1
ATOM 1082 N N . TYR A 1 144 ? 9.607 -1.560 -40.384 1.00 62.25 144 TYR A N 1
ATOM 1083 C CA . TYR A 1 144 ? 10.650 -0.577 -40.120 1.00 62.25 144 TYR A CA 1
ATOM 1084 C C . TYR A 1 144 ? 11.939 -0.933 -40.850 1.00 62.25 144 TYR A C 1
ATOM 1086 O O . TYR A 1 144 ? 12.474 -2.034 -40.744 1.00 62.25 144 TYR A O 1
ATOM 1094 N N . THR A 1 145 ? 12.470 0.053 -41.564 1.00 68.94 145 THR A N 1
ATOM 1095 C CA . THR A 1 145 ? 13.769 -0.047 -42.213 1.00 68.94 145 THR A CA 1
ATOM 1096 C C . THR A 1 145 ? 14.896 -0.072 -41.180 1.00 68.94 145 THR A C 1
ATOM 1098 O O . THR A 1 145 ? 15.043 0.870 -40.395 1.00 68.94 145 THR A O 1
ATOM 1101 N N . PHE A 1 146 ? 15.746 -1.091 -41.244 1.00 70.31 146 PHE A N 1
ATOM 1102 C CA . PHE A 1 146 ? 17.008 -1.170 -40.521 1.00 70.31 146 PHE A CA 1
ATOM 1103 C C . PHE A 1 146 ? 18.169 -1.433 -41.486 1.00 70.31 146 PHE A C 1
ATOM 1105 O O . PHE A 1 146 ? 17.995 -1.912 -42.607 1.00 70.31 146 PHE A O 1
ATOM 1112 N N . TYR A 1 147 ? 19.375 -1.077 -41.051 1.00 73.88 147 TYR A N 1
ATOM 1113 C CA . TYR A 1 147 ? 20.596 -1.249 -41.827 1.00 73.88 147 TYR A CA 1
ATOM 1114 C C . TYR A 1 147 ? 21.401 -2.397 -41.236 1.00 73.88 147 TYR A C 1
ATOM 1116 O O . TYR A 1 147 ? 21.768 -2.358 -40.056 1.00 73.88 147 TYR A O 1
ATOM 1124 N N . TYR A 1 148 ? 21.683 -3.399 -42.060 1.00 65.81 148 TYR A N 1
ATOM 1125 C CA . TYR A 1 148 ? 22.496 -4.551 -41.696 1.00 65.81 148 TYR A CA 1
ATOM 1126 C C . TYR A 1 148 ? 23.845 -4.496 -42.406 1.00 65.81 148 TYR A C 1
ATOM 1128 O O . TYR A 1 148 ? 23.909 -4.237 -43.607 1.00 65.81 148 TYR A O 1
ATOM 1136 N N . ASN A 1 149 ? 24.925 -4.724 -41.666 1.00 74.88 149 ASN A N 1
ATOM 1137 C CA . ASN A 1 149 ? 26.262 -4.857 -42.222 1.00 74.88 149 ASN A CA 1
ATOM 1138 C C . ASN A 1 149 ? 26.628 -6.338 -42.308 1.00 74.88 149 ASN A C 1
ATOM 1140 O O . ASN A 1 149 ? 26.915 -6.968 -41.290 1.00 74.88 149 ASN A O 1
ATOM 1144 N N . GLU A 1 150 ? 26.649 -6.879 -43.524 1.00 60.53 150 GLU A N 1
ATOM 1145 C CA . GLU A 1 150 ? 26.995 -8.284 -43.771 1.00 60.53 150 GLU A CA 1
ATOM 1146 C C . GLU A 1 150 ? 28.447 -8.607 -43.383 1.00 60.53 150 GLU A C 1
ATOM 1148 O O . GLU A 1 150 ? 28.749 -9.743 -43.017 1.00 60.53 150 GLU A O 1
ATOM 1153 N N . ASP A 1 151 ? 29.337 -7.610 -43.409 1.00 59.19 151 ASP A N 1
ATOM 1154 C CA . ASP A 1 151 ? 30.760 -7.803 -43.127 1.00 59.19 151 ASP A CA 1
ATOM 1155 C C . ASP A 1 151 ? 31.044 -7.901 -41.619 1.00 59.19 151 ASP A C 1
ATOM 1157 O O . ASP A 1 151 ? 31.940 -8.638 -41.200 1.00 59.19 151 ASP A O 1
ATOM 1161 N N . THR A 1 152 ? 30.293 -7.164 -40.789 1.00 64.69 152 THR A N 1
ATOM 1162 C CA . THR A 1 152 ? 30.480 -7.136 -39.323 1.00 64.69 152 THR A CA 1
ATOM 1163 C C . THR A 1 152 ? 29.400 -7.891 -38.552 1.00 64.69 152 THR A C 1
ATOM 1165 O O . THR A 1 152 ? 29.581 -8.186 -37.371 1.00 64.69 152 THR A O 1
ATOM 1168 N N . GLY A 1 153 ? 28.288 -8.233 -39.206 1.00 65.75 153 GLY A N 1
ATOM 1169 C CA . GLY A 1 153 ? 27.111 -8.828 -38.578 1.00 65.75 153 GLY A CA 1
ATOM 1170 C C . GLY A 1 153 ? 26.317 -7.855 -37.700 1.00 65.75 153 GLY A C 1
ATOM 1171 O O . GLY A 1 153 ? 25.497 -8.296 -36.895 1.00 65.75 153 GLY A O 1
ATOM 1172 N N . GLU A 1 154 ? 26.565 -6.549 -37.815 1.00 65.94 154 GLU A N 1
ATOM 1173 C CA . GLU A 1 154 ? 25.909 -5.514 -37.012 1.00 65.94 154 GLU A CA 1
ATOM 1174 C C . GLU A 1 154 ? 24.594 -5.044 -37.647 1.00 65.94 154 GLU A C 1
ATOM 1176 O O . GLU A 1 154 ? 24.499 -4.869 -38.860 1.00 65.94 154 GLU A O 1
ATOM 1181 N N . SER A 1 155 ? 23.584 -4.776 -36.816 1.00 70.31 155 SER A N 1
ATOM 1182 C CA . SER A 1 155 ? 22.284 -4.229 -37.226 1.00 70.31 155 SER A CA 1
ATOM 1183 C C . SER A 1 155 ? 21.985 -2.927 -36.483 1.00 70.31 155 SER A C 1
ATOM 1185 O O . SER A 1 155 ? 22.109 -2.883 -35.256 1.00 70.31 155 SER A O 1
ATOM 1187 N N . THR A 1 156 ? 21.545 -1.886 -37.190 1.00 70.00 156 THR A N 1
ATOM 1188 C CA . THR A 1 156 ? 21.208 -0.582 -36.595 1.00 70.00 156 THR A CA 1
ATOM 1189 C C . THR A 1 156 ? 19.945 0.025 -37.202 1.00 70.00 156 THR A C 1
ATOM 1191 O O . THR A 1 156 ? 19.713 -0.065 -38.405 1.00 70.00 156 THR A O 1
ATOM 1194 N N . TYR A 1 157 ? 19.149 0.696 -36.365 1.00 74.69 157 TYR A N 1
ATOM 1195 C CA . TYR A 1 157 ? 18.003 1.509 -36.799 1.00 74.69 157 TYR A CA 1
ATOM 1196 C C . TYR A 1 157 ? 18.407 2.952 -37.136 1.00 74.69 157 TYR A C 1
ATOM 1198 O O . TYR A 1 157 ? 17.688 3.654 -37.842 1.00 74.69 157 TYR A O 1
ATOM 1206 N N . ASP A 1 158 ? 19.575 3.394 -36.661 1.00 65.56 158 ASP A N 1
ATOM 1207 C CA . ASP A 1 158 ? 20.151 4.691 -37.002 1.00 65.56 158 ASP A CA 1
ATOM 1208 C C . ASP A 1 158 ? 21.189 4.520 -38.121 1.00 65.56 158 ASP A C 1
ATOM 1210 O O . ASP A 1 158 ? 22.151 3.766 -37.936 1.00 65.56 158 ASP A O 1
ATOM 1214 N N . PRO A 1 159 ? 21.055 5.217 -39.267 1.00 57.38 159 PRO A N 1
ATOM 1215 C CA . PRO A 1 159 ? 21.979 5.054 -40.380 1.00 57.38 159 PRO A CA 1
ATOM 1216 C C . PRO A 1 159 ? 23.392 5.505 -39.973 1.00 57.38 159 PRO A C 1
ATOM 1218 O O . PRO A 1 159 ? 23.563 6.637 -39.497 1.00 57.38 159 PRO A O 1
ATOM 1221 N N . PRO A 1 160 ? 24.427 4.670 -40.174 1.00 60.00 160 PRO A N 1
ATOM 1222 C CA . PRO A 1 160 ? 25.799 5.043 -39.861 1.00 60.00 160 PRO A CA 1
ATOM 1223 C C . PRO A 1 160 ? 26.260 6.207 -40.750 1.00 60.00 160 PRO A C 1
ATOM 1225 O O . PRO A 1 160 ? 25.718 6.453 -41.831 1.00 60.00 160 PRO A O 1
ATOM 1228 N N . ALA A 1 161 ? 27.266 6.962 -40.296 1.00 54.62 161 ALA A N 1
ATOM 1229 C CA . ALA A 1 161 ? 27.677 8.225 -40.924 1.00 54.62 161 ALA A CA 1
ATOM 1230 C C . ALA A 1 161 ? 28.010 8.105 -42.431 1.00 54.62 161 ALA A C 1
ATOM 1232 O O . ALA A 1 161 ? 27.783 9.056 -43.178 1.00 54.62 161 ALA A O 1
ATOM 1233 N N . GLY A 1 162 ? 28.468 6.932 -42.891 1.00 55.53 162 GLY A N 1
ATOM 1234 C CA . GLY A 1 162 ? 28.703 6.637 -44.312 1.00 55.53 162 GLY A CA 1
ATOM 1235 C C . GLY A 1 162 ? 27.425 6.489 -45.152 1.00 55.53 162 GLY A C 1
ATOM 1236 O O . GLY A 1 162 ? 27.388 6.938 -46.294 1.00 55.53 162 GLY A O 1
ATOM 1237 N N . VAL A 1 163 ? 26.339 5.962 -44.575 1.00 54.28 163 VAL A N 1
ATOM 1238 C CA . VAL A 1 163 ? 25.033 5.805 -45.247 1.00 54.28 163 VAL A CA 1
ATOM 1239 C C . VAL A 1 163 ? 24.293 7.142 -45.321 1.00 54.28 163 VAL A C 1
ATOM 1241 O O . VAL A 1 163 ? 23.679 7.454 -46.340 1.00 54.28 163 VAL A O 1
ATOM 1244 N N . LYS A 1 164 ? 24.439 8.005 -44.301 1.00 53.50 164 LYS A N 1
ATOM 1245 C CA . LYS A 1 164 ? 23.911 9.386 -44.343 1.00 53.50 164 LYS A CA 1
ATOM 1246 C C . LYS A 1 164 ? 24.471 10.186 -45.525 1.00 53.50 164 LYS A C 1
ATOM 1248 O O . LYS A 1 164 ? 23.763 11.021 -46.082 1.00 53.50 164 LYS A O 1
ATOM 1253 N N . ARG A 1 165 ? 25.721 9.919 -45.922 1.00 45.69 165 ARG A N 1
ATOM 1254 C CA . ARG A 1 165 ? 26.378 10.567 -47.065 1.00 45.69 165 ARG A CA 1
ATOM 1255 C C . ARG A 1 165 ? 25.865 10.033 -48.409 1.00 45.69 165 ARG A C 1
ATOM 1257 O O . ARG A 1 165 ? 25.526 10.836 -49.271 1.00 45.69 165 ARG A O 1
ATOM 1264 N N . ALA A 1 166 ? 25.690 8.717 -48.544 1.00 48.59 166 ALA A N 1
ATOM 1265 C CA . ALA A 1 166 ? 25.127 8.094 -49.749 1.00 48.59 166 ALA A CA 1
ATOM 1266 C C . ALA A 1 166 ? 23.646 8.465 -49.988 1.00 48.59 166 ALA A C 1
ATOM 1268 O O . ALA A 1 166 ? 23.239 8.715 -51.123 1.00 48.59 166 ALA A O 1
ATOM 1269 N N . LEU A 1 167 ? 22.844 8.582 -48.920 1.00 48.47 167 LEU A N 1
ATOM 1270 C CA . LEU A 1 167 ? 21.435 8.993 -49.010 1.00 48.47 167 LEU A CA 1
ATOM 1271 C C . LEU A 1 167 ? 21.279 10.487 -49.368 1.00 48.47 167 LEU A C 1
ATOM 1273 O O . LEU A 1 167 ? 20.301 10.875 -50.008 1.00 48.47 167 LEU A O 1
ATOM 1277 N N . ALA A 1 168 ? 22.242 11.330 -48.976 1.00 46.00 168 ALA A N 1
ATOM 1278 C CA . ALA A 1 168 ? 22.277 12.749 -49.335 1.00 46.00 168 ALA A CA 1
ATOM 1279 C C . ALA A 1 168 ? 22.727 12.972 -50.790 1.00 46.00 168 ALA A C 1
ATOM 1281 O O . ALA A 1 168 ? 22.157 13.818 -51.481 1.00 46.00 168 ALA A O 1
ATOM 1282 N N . GLU A 1 169 ? 23.699 12.194 -51.273 1.00 47.41 169 GLU A N 1
ATOM 1283 C CA . GLU A 1 169 ? 24.193 12.274 -52.655 1.00 47.41 169 GLU A CA 1
ATOM 1284 C C . GLU A 1 169 ? 23.141 11.788 -53.673 1.00 47.41 169 GLU A C 1
ATOM 1286 O O . GLU A 1 169 ? 22.987 12.404 -54.726 1.00 47.41 169 GLU A O 1
ATOM 1291 N N . ASN A 1 170 ? 22.312 10.791 -53.334 1.00 44.03 170 ASN A N 1
ATOM 1292 C CA . ASN A 1 170 ? 21.255 10.297 -54.232 1.00 44.03 170 ASN A CA 1
ATOM 1293 C C . ASN A 1 170 ? 20.012 11.219 -54.312 1.00 44.03 170 ASN A C 1
ATOM 1295 O O . ASN A 1 170 ? 19.163 11.054 -55.185 1.00 44.03 170 ASN A O 1
ATOM 1299 N N . ARG A 1 171 ? 19.891 12.219 -53.421 1.00 43.09 171 ARG A N 1
ATOM 1300 C CA . ARG A 1 171 ? 18.763 13.177 -53.387 1.00 43.09 171 ARG A CA 1
ATOM 1301 C C . ARG A 1 171 ? 19.067 14.522 -54.060 1.00 43.09 171 ARG A C 1
ATOM 1303 O O . ARG A 1 171 ? 18.164 15.342 -54.192 1.00 43.09 171 ARG A O 1
ATOM 1310 N N . MET A 1 172 ? 20.314 14.751 -54.481 1.00 40.66 172 MET A N 1
ATOM 1311 C CA . MET A 1 172 ? 20.730 15.937 -55.249 1.00 40.66 172 MET A CA 1
ATOM 1312 C C . MET A 1 172 ? 20.937 15.659 -56.748 1.00 40.66 172 MET A C 1
ATOM 1314 O O . MET A 1 172 ? 21.333 16.561 -57.481 1.00 40.66 172 MET A O 1
ATOM 1318 N N . ALA A 1 173 ? 20.671 14.433 -57.211 1.00 45.44 173 ALA A N 1
ATOM 1319 C CA . ALA A 1 173 ? 20.822 14.017 -58.607 1.00 45.44 173 ALA A CA 1
ATOM 1320 C C . ALA A 1 173 ? 19.476 13.845 -59.347 1.00 45.44 173 ALA A C 1
ATOM 1322 O O . ALA A 1 173 ? 19.354 12.969 -60.202 1.00 45.44 173 ALA A O 1
ATOM 1323 N N . HIS A 1 174 ? 18.474 14.675 -59.031 1.00 36.53 174 HIS A N 1
ATOM 1324 C CA . HIS A 1 174 ? 17.237 14.797 -59.809 1.00 36.53 174 HIS A CA 1
ATOM 1325 C C . HIS A 1 174 ? 16.913 16.255 -60.124 1.00 36.53 174 HIS A C 1
ATOM 1327 O O . HIS A 1 174 ? 17.024 17.093 -59.201 1.00 36.53 174 HIS A O 1
#

Sequence (174 aa):
FGAAALPGAIRQFRDNVDRLAEYKTDIWHWKAAIAELQARGDGRGEEARHLAMEIREASAEVANLADLVARQKQVSGFYIPPRAVYSRKLAEVRVLESRMEQILALAAAEAAAAATAPVGSGLTTNAPSADGGRWTEEADDDGYTFYYNEDTGESTYDPPAGVKRALAENRMAH

Organism: NCBI:txid156174

Radius of gyration: 32.67 Å; Cα contacts (8 Å, |Δi|>4): 103; chains: 1; bounding box: 85×28×90 Å

pLDDT: mean 71.14, std 18.97, range [32.16, 97.88]

Foldseek 3Di:
DDDADDPVVLVVLVVLVVLLVVLVVLLVVLVVVLVVCVVVVNNPPPSVVVSVVSNVVSVVSNVVSVVVNVVQCPPVNRDPDPCVVVVVVVVVV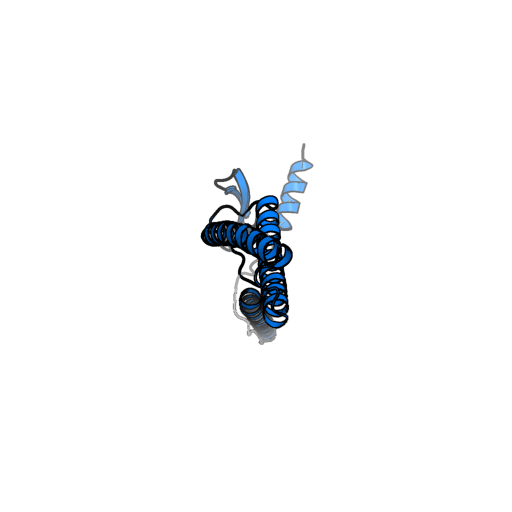VVVVVVVVVVVVVVVVVVVVVVPDDDDDDDDDDDPDDDDQPWDWDADPVRQTWTARPVVRDIGSDDPPNVVVVVVVVVPPD

Nearest PDB structures (foldseek):
  6h7w-assembly1_B  TM=6.316E-01  e=1.281E+00  Thermochaetoides thermophila DSM 1495
  3i2w-assembly1_B  TM=3.235E-01  e=8.423E+00  Drosophila melanogaster

InterPro domains:
  I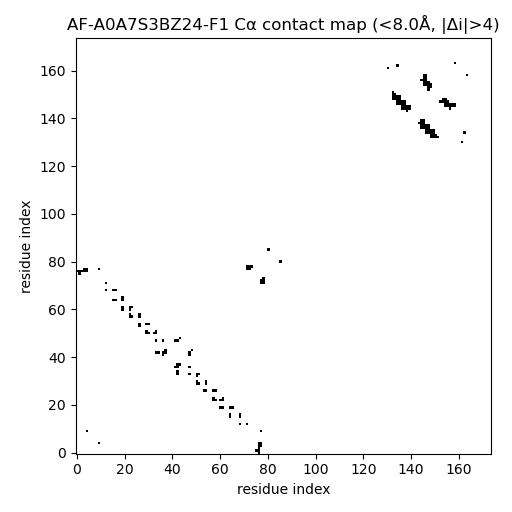PR001202 WW domain [PF00397] (134-160)
  IPR001202 WW domain [PS01159] (135-160)
  IPR001202 WW domain [PS50020] (135-162)
  IPR001202 WW domain [SM00456] (128-162)
  IPR001202 WW domain [cd00201] (135-160)
  IPR036020 WW domain superfamily [SSF51045] (134-164)

Secondary structure (DSSP, 8-state):
-PPPPPHHHHHHHHHHHHHHHHHHHHHHHHHHHHHHHHHTT-TTSHHHHHHHHHHHHHHHHHHHHHHHHHHHHHSTTT----HHHHHHHHHHHHHHHHHHHHHHHHHHHHHHHHTTS---S--------SS---EEEEE-TTS-EEEEETTTTEEESSPPHHHHHHHHHTTS--

Solvent-accessible surface area (backbone atoms only — not comparable to full-atom values): 10250 Å² total; per-residue (Å²): 133,61,72,74,64,55,74,70,58,56,50,52,51,50,54,44,53,52,51,43,52,48,45,54,50,51,42,50,52,41,52,49,52,38,52,53,34,39,75,75,71,43,51,82,38,71,67,35,51,51,43,53,49,52,40,52,54,42,50,52,51,41,51,53,41,50,51,51,52,52,55,49,56,66,39,74,57,56,62,76,72,67,65,71,61,50,49,52,53,48,51,50,47,53,51,50,51,53,51,48,51,51,52,52,52,49,54,51,49,50,54,53,51,62,72,68,56,86,79,77,89,77,82,88,79,85,78,85,68,83,84,76,76,61,64,43,84,43,65,48,100,86,68,50,69,32,39,36,26,76,81,77,73,48,74,38,77,66,77,54,76,72,52,55,50,54,60,53,57,68,69,73,75,120